Protein AF-A0A0L7LAL4-F1 (afdb_monomer_lite)

pLDDT: mean 75.75, std 16.17, range [35.06, 94.12]

Organism: Operophtera brumata (NCBI:txid104452)

Radius of gyration: 21.45 Å; chains: 1; bounding box: 43×40×58 Å

Structure (mmCIF, N/CA/C/O backbone):
data_AF-A0A0L7LAL4-F1
#
_entry.id   AF-A0A0L7LAL4-F1
#
loop_
_atom_site.group_PDB
_atom_site.id
_atom_site.type_symbol
_atom_site.label_atom_id
_atom_site.label_alt_id
_atom_site.label_comp_id
_atom_site.label_asym_id
_atom_site.label_entity_id
_atom_site.label_seq_id
_atom_site.pdbx_PDB_ins_code
_atom_site.Cartn_x
_atom_site.Cartn_y
_atom_site.Cartn_z
_atom_site.occupancy
_atom_site.B_iso_or_equiv
_atom_site.auth_seq_id
_atom_site.auth_comp_id
_atom_site.auth_asym_id
_atom_site.auth_atom_id
_atom_site.pdbx_PDB_model_num
ATOM 1 N N . ALA A 1 1 ? -0.059 30.138 5.149 1.00 42.84 1 ALA A N 1
ATOM 2 C CA . ALA A 1 1 ? -0.651 28.802 5.366 1.00 42.84 1 ALA A CA 1
ATOM 3 C C . ALA A 1 1 ? -2.162 28.958 5.510 1.00 42.84 1 ALA A C 1
ATOM 5 O O . ALA A 1 1 ? -2.565 29.966 6.084 1.00 42.84 1 ALA A O 1
ATOM 6 N N . PRO A 1 2 ? -2.999 28.049 4.980 1.00 49.19 2 PRO A N 1
ATOM 7 C CA . PRO A 1 2 ? -4.432 28.090 5.252 1.00 49.19 2 PRO A CA 1
ATOM 8 C C . PRO A 1 2 ? -4.665 27.896 6.756 1.00 49.19 2 PRO A C 1
ATOM 10 O O . PRO A 1 2 ? -4.137 26.964 7.357 1.00 49.19 2 PRO A O 1
ATOM 13 N N . GLN A 1 3 ? -5.411 28.811 7.370 1.00 56.75 3 GLN A N 1
ATOM 14 C CA . GLN A 1 3 ? -5.702 28.790 8.800 1.00 56.75 3 GLN A CA 1
ATOM 15 C C . GLN A 1 3 ? -6.840 27.792 9.049 1.00 56.75 3 GLN A C 1
ATOM 17 O O . GLN A 1 3 ? -7.908 27.892 8.437 1.00 56.75 3 GLN A O 1
ATOM 22 N N . LEU A 1 4 ? -6.584 26.775 9.874 1.00 59.97 4 LEU A N 1
ATOM 23 C CA . LEU A 1 4 ? -7.596 25.785 10.240 1.00 59.97 4 LEU A CA 1
ATOM 24 C C . LEU A 1 4 ? -8.678 26.461 11.100 1.00 59.97 4 LEU A C 1
ATOM 26 O O . LEU A 1 4 ? -8.316 27.213 12.008 1.00 59.97 4 LEU A O 1
ATOM 30 N N . PRO A 1 5 ? -9.979 26.191 10.873 1.00 69.62 5 PRO A N 1
ATOM 31 C CA . PRO A 1 5 ? -11.055 26.678 11.733 1.00 69.62 5 PRO A CA 1
ATOM 32 C C . PRO A 1 5 ? -11.118 25.807 12.994 1.00 69.62 5 PRO A C 1
ATOM 34 O O . PRO A 1 5 ? -12.063 25.054 13.216 1.00 69.62 5 PRO A O 1
ATOM 37 N N . PHE A 1 6 ? -10.039 25.839 13.776 1.00 74.31 6 PHE A N 1
ATOM 38 C CA . PHE A 1 6 ? -9.819 24.954 14.919 1.00 74.31 6 PHE A CA 1
ATOM 39 C C . PHE A 1 6 ? -10.959 25.074 15.940 1.00 74.31 6 PHE A C 1
ATOM 41 O O . PHE A 1 6 ? -11.450 24.067 16.445 1.00 74.31 6 PHE A O 1
ATOM 48 N N . GLU A 1 7 ? -11.449 26.298 16.13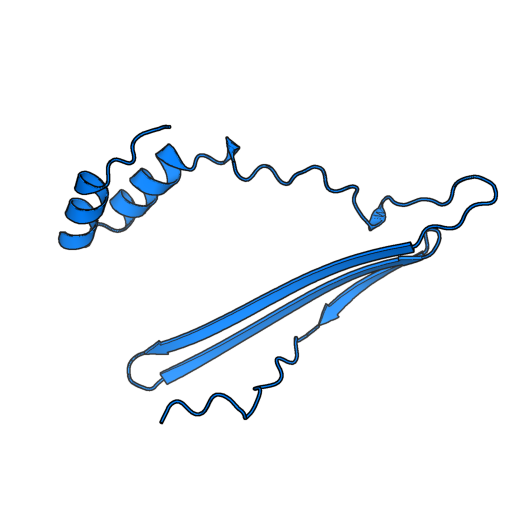4 1.00 82.81 7 GLU A N 1
ATOM 49 C CA . GLU A 1 7 ? -12.594 26.611 16.991 1.00 82.81 7 GLU A CA 1
ATOM 50 C C . GLU A 1 7 ? -13.889 25.929 16.524 1.00 82.81 7 GLU A C 1
ATOM 52 O O . GLU A 1 7 ? -14.612 25.349 17.332 1.00 82.81 7 GLU A O 1
ATOM 57 N N . ASP A 1 8 ? -14.162 25.904 15.216 1.00 80.75 8 ASP A N 1
ATOM 58 C CA . ASP A 1 8 ? -15.388 25.302 14.675 1.00 80.75 8 ASP A CA 1
ATOM 59 C C . ASP A 1 8 ? -15.365 23.770 14.754 1.00 80.75 8 ASP A C 1
ATOM 61 O O . ASP A 1 8 ? -16.408 23.132 14.926 1.00 80.75 8 ASP A O 1
ATOM 65 N N . ILE A 1 9 ? -14.172 23.174 14.648 1.00 81.25 9 ILE A N 1
ATOM 66 C CA . ILE A 1 9 ? -13.963 21.730 14.806 1.00 81.25 9 ILE A CA 1
ATOM 67 C C . ILE A 1 9 ? -14.175 21.331 16.270 1.00 81.25 9 ILE A C 1
ATOM 69 O O . ILE A 1 9 ? -14.914 20.383 16.541 1.00 81.25 9 ILE A O 1
ATOM 73 N N . ILE A 1 10 ? -13.580 22.074 17.212 1.00 83.69 10 ILE A N 1
ATOM 74 C CA . ILE A 1 10 ? -13.742 21.834 18.653 1.00 83.69 10 ILE A CA 1
ATOM 75 C C . ILE A 1 10 ? -15.208 22.011 19.063 1.00 83.69 10 ILE A C 1
ATOM 77 O O . ILE A 1 10 ? -15.760 21.161 19.761 1.00 83.69 10 ILE A O 1
ATOM 81 N N . ALA A 1 11 ? -15.872 23.067 18.586 1.00 89.25 11 ALA A N 1
ATOM 82 C CA . ALA A 1 11 ? -17.282 23.305 18.872 1.00 89.25 11 ALA A CA 1
ATOM 83 C C . ALA A 1 11 ? -18.181 22.172 18.347 1.00 89.25 11 ALA A C 1
ATOM 85 O O . ALA A 1 11 ? -19.078 21.717 19.057 1.00 89.25 11 ALA A O 1
ATOM 86 N N . ALA A 1 12 ? -17.936 21.674 17.130 1.00 85.88 12 ALA A N 1
ATOM 87 C CA . ALA A 1 12 ? -18.694 20.554 16.570 1.00 85.88 12 ALA A CA 1
ATOM 88 C C . ALA A 1 12 ? -18.452 19.237 17.330 1.00 85.88 12 ALA A C 1
ATOM 90 O O . ALA A 1 12 ? -19.408 18.498 17.571 1.00 85.88 12 ALA A O 1
ATOM 91 N N . ALA A 1 13 ? -17.212 18.973 17.755 1.00 85.88 13 ALA A N 1
ATOM 92 C CA . ALA A 1 13 ? -16.858 17.791 18.540 1.00 85.88 13 ALA A CA 1
ATOM 93 C C . ALA A 1 13 ? -17.502 17.809 19.937 1.00 85.88 13 ALA A C 1
ATOM 95 O O . ALA A 1 13 ? -18.078 16.809 20.359 1.00 85.88 13 ALA A O 1
ATOM 96 N N . ASN A 1 14 ? -17.496 18.962 20.614 1.00 90.19 14 ASN A N 1
ATOM 97 C CA . ASN A 1 14 ? -18.145 19.131 21.920 1.00 90.19 14 ASN A CA 1
ATOM 98 C C . ASN A 1 14 ? -19.668 18.927 21.863 1.00 90.19 14 ASN A C 1
ATOM 100 O O . ASN A 1 14 ? -20.279 18.542 22.855 1.00 90.19 14 ASN A O 1
ATOM 104 N N . LEU A 1 15 ? -20.279 19.163 20.699 1.00 91.69 15 LEU A N 1
ATOM 105 C CA . LEU A 1 15 ? -21.700 18.919 20.441 1.00 91.69 15 LEU A CA 1
ATOM 106 C C . LEU A 1 15 ? -21.987 17.504 19.901 1.00 91.69 15 LEU A C 1
ATOM 108 O O . LEU A 1 15 ? -23.134 17.203 19.578 1.00 91.69 15 LEU A O 1
ATOM 112 N N . GLY A 1 16 ? -20.970 16.645 19.763 1.00 86.81 16 GLY A N 1
ATOM 113 C CA . GLY A 1 16 ? -21.103 15.287 19.223 1.00 86.81 16 GLY A CA 1
ATOM 114 C C . GLY A 1 16 ? -21.453 15.224 17.730 1.00 86.81 16 GLY A C 1
ATOM 115 O O . GLY A 1 16 ? -21.867 14.177 17.237 1.00 86.81 16 GLY A O 1
ATOM 116 N N . ASN A 1 17 ? -21.310 16.330 16.995 1.00 86.56 17 ASN A N 1
ATOM 117 C CA . ASN A 1 17 ? -21.683 16.423 15.586 1.00 86.56 17 ASN A CA 1
ATOM 118 C C . ASN A 1 17 ? -20.519 15.986 14.681 1.00 86.56 17 ASN A C 1
ATOM 120 O O . ASN A 1 17 ? -19.824 16.807 14.074 1.00 86.56 17 ASN A O 1
ATOM 124 N N . TRP A 1 18 ? -20.301 14.672 14.617 1.00 81.06 18 TRP A N 1
ATOM 125 C CA . TRP A 1 18 ? -19.185 14.060 13.889 1.00 81.06 18 TRP A CA 1
ATOM 126 C C . TRP A 1 18 ? -19.261 14.248 12.370 1.00 81.06 18 TRP A C 1
ATOM 128 O O . TRP A 1 18 ? -18.222 14.427 11.737 1.00 81.06 18 TRP A O 1
ATOM 138 N N . ASP A 1 19 ? -20.463 14.321 11.794 1.00 79.81 19 ASP A N 1
ATOM 139 C CA . ASP A 1 19 ? -20.646 14.618 10.366 1.00 79.81 19 ASP A CA 1
ATOM 140 C C . ASP A 1 19 ? -20.113 16.015 10.018 1.00 79.81 19 ASP A C 1
ATOM 142 O O . ASP A 1 19 ? -19.417 16.212 9.016 1.00 79.81 19 ASP A O 1
ATOM 146 N N . LYS A 1 20 ? -20.366 16.997 10.892 1.00 83.25 20 LYS A N 1
ATOM 147 C CA . LYS A 1 20 ? -19.842 18.358 10.740 1.00 83.25 20 LYS A CA 1
ATOM 148 C C . LYS A 1 20 ? -18.328 18.413 10.939 1.00 83.25 20 LYS A C 1
ATOM 150 O O . LYS A 1 20 ? -17.656 19.105 10.177 1.00 83.25 20 LYS A O 1
ATOM 155 N N . VAL A 1 21 ? -17.782 17.664 11.901 1.00 80.56 21 VAL A N 1
ATOM 156 C CA . VAL A 1 21 ? -16.324 17.523 12.087 1.00 80.56 21 VAL A CA 1
ATOM 157 C C . VAL A 1 21 ? -15.677 16.974 10.812 1.00 80.56 21 VAL A C 1
ATOM 159 O O . VAL A 1 21 ? -14.745 17.582 10.281 1.00 80.56 21 VAL A O 1
ATOM 162 N N . GLN A 1 22 ? -16.219 15.884 10.266 1.00 78.00 22 GLN A N 1
ATOM 163 C CA . GLN A 1 22 ? -15.713 15.250 9.050 1.00 78.00 22 GLN A CA 1
ATOM 164 C C . GLN A 1 22 ? -15.792 16.190 7.844 1.00 78.00 22 GLN A C 1
ATOM 166 O O . GLN A 1 22 ? -14.843 16.273 7.063 1.00 78.00 22 GLN A O 1
ATOM 171 N N . SER A 1 23 ? -16.885 16.944 7.703 1.00 80.69 23 SER A N 1
ATOM 172 C CA . SER A 1 23 ? -17.039 17.943 6.642 1.00 80.69 23 SER A CA 1
ATOM 173 C C . SER A 1 23 ? -16.023 19.085 6.768 1.00 80.69 23 SER A C 1
ATOM 175 O O . SER A 1 23 ? -15.441 19.504 5.766 1.00 80.69 23 SER A O 1
ATOM 177 N N . LEU A 1 24 ? -15.784 19.600 7.979 1.00 81.75 24 LEU A N 1
ATOM 178 C CA . LEU A 1 24 ? -14.830 20.689 8.221 1.00 81.75 24 LEU A CA 1
ATOM 179 C C . LEU A 1 24 ? -13.394 20.252 7.917 1.00 81.75 24 LEU A C 1
ATOM 181 O O . LEU A 1 24 ? -12.664 20.986 7.250 1.00 81.75 24 LEU A O 1
ATOM 185 N N . LEU A 1 25 ? -13.023 19.034 8.316 1.00 78.62 25 LEU A N 1
ATOM 186 C CA . LEU A 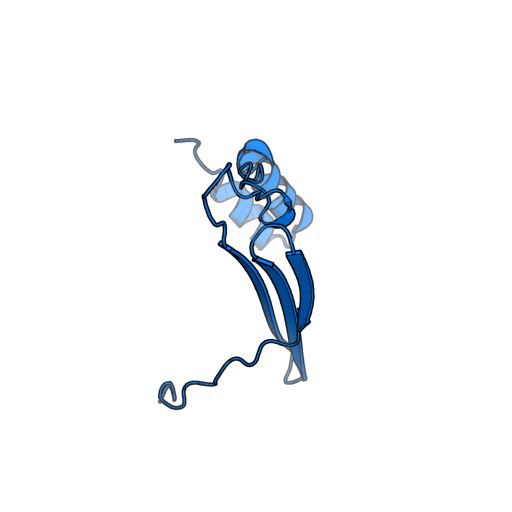1 25 ? -11.733 18.436 7.976 1.00 78.62 25 LEU A CA 1
ATOM 187 C C . LEU A 1 25 ? -11.615 18.213 6.461 1.00 78.62 25 LEU A C 1
ATOM 189 O O . LEU A 1 25 ? -10.683 18.711 5.832 1.00 78.62 25 LEU A O 1
ATOM 193 N N . SER A 1 26 ? -12.595 17.553 5.843 1.00 71.94 26 SER A N 1
ATOM 194 C CA . SER A 1 26 ? -12.559 17.198 4.415 1.00 71.94 26 SER A CA 1
ATOM 195 C C . SER A 1 26 ? -12.588 18.417 3.486 1.00 71.94 26 SER A C 1
ATOM 197 O O . SER A 1 26 ? -11.961 18.399 2.432 1.00 71.94 26 SER A O 1
ATOM 199 N N . SER A 1 27 ? -13.269 19.501 3.873 1.00 69.31 27 SER A N 1
ATOM 200 C CA . SER A 1 27 ? -13.325 20.744 3.085 1.00 69.31 27 SER A CA 1
ATOM 201 C C . SER A 1 27 ? -11.989 21.497 3.026 1.00 69.31 27 SER A C 1
ATOM 203 O O . SER A 1 27 ? -11.753 22.259 2.089 1.00 69.31 27 SER A O 1
ATOM 205 N N . LYS A 1 28 ? -11.100 21.285 4.009 1.00 61.44 28 LYS A N 1
ATOM 206 C CA . LYS A 1 28 ? -9.757 21.890 4.069 1.00 61.44 28 LYS A CA 1
ATOM 207 C C . LYS A 1 28 ? -8.662 20.936 3.603 1.00 61.44 28 LYS A C 1
ATOM 209 O O . LYS A 1 28 ? -7.716 21.381 2.962 1.00 61.44 28 LYS A O 1
ATOM 214 N N . PHE A 1 29 ? -8.821 19.641 3.864 1.00 62.34 29 PHE A N 1
ATOM 215 C CA . PHE A 1 29 ? -7.962 18.567 3.361 1.00 62.34 29 PHE A CA 1
ATOM 216 C C . PHE A 1 29 ? -8.495 17.964 2.063 1.00 62.34 29 PHE A C 1
ATOM 218 O O . PHE A 1 29 ? -8.306 16.770 1.831 1.00 62.34 29 PHE A O 1
ATOM 225 N N . GLY A 1 30 ? -9.173 18.774 1.236 1.00 51.94 30 GLY A N 1
ATOM 226 C CA . GLY A 1 30 ? -9.713 18.338 -0.047 1.00 51.94 30 GLY A CA 1
ATOM 227 C C . GLY A 1 30 ? -8.712 17.436 -0.765 1.00 51.94 30 GLY A C 1
ATOM 228 O O . GLY A 1 30 ? -7.501 17.659 -0.696 1.00 51.94 30 GLY A O 1
ATOM 229 N N . THR A 1 31 ? -9.224 16.408 -1.437 1.00 53.47 31 THR A N 1
ATOM 230 C CA . THR A 1 31 ? -8.483 15.333 -2.128 1.00 53.47 31 THR A CA 1
ATOM 231 C C . THR A 1 31 ? -7.351 15.806 -3.058 1.00 53.47 31 THR A C 1
ATOM 233 O O . THR A 1 31 ? -6.561 14.995 -3.526 1.00 53.47 31 THR A O 1
ATOM 236 N N . ALA A 1 32 ? -7.211 17.114 -3.272 1.00 51.81 32 ALA A N 1
ATOM 237 C CA . ALA A 1 32 ? -6.070 17.797 -3.867 1.00 51.81 32 ALA A CA 1
ATOM 238 C C . ALA A 1 32 ? -4.708 17.552 -3.176 1.00 51.81 32 ALA A C 1
ATOM 240 O O . ALA A 1 32 ? -3.686 17.758 -3.819 1.00 51.81 32 ALA A O 1
ATOM 241 N N . GLY A 1 33 ? -4.660 17.119 -1.909 1.00 46.91 33 GLY A N 1
ATOM 242 C CA . GLY A 1 33 ? -3.398 16.778 -1.220 1.00 46.91 33 GLY A CA 1
ATOM 243 C C . GLY A 1 33 ? -3.083 15.280 -1.147 1.00 46.91 33 GLY A C 1
ATOM 244 O O . GLY A 1 33 ? -1.936 14.900 -0.936 1.00 46.91 33 GLY A O 1
ATOM 245 N N . TRP A 1 34 ? -4.095 14.438 -1.356 1.00 42.47 34 TRP A N 1
ATOM 246 C CA . TRP A 1 34 ? -3.978 12.980 -1.444 1.00 42.47 34 TRP A CA 1
ATOM 247 C C . TRP A 1 34 ? -4.172 12.529 -2.886 1.00 42.47 34 TRP A C 1
ATOM 249 O O . TRP A 1 34 ? -4.826 11.524 -3.161 1.00 42.47 34 TRP A O 1
ATOM 259 N N . GLN A 1 35 ? -3.622 13.285 -3.834 1.00 43.16 35 GLN A N 1
ATOM 260 C CA . GLN A 1 35 ? -3.370 12.689 -5.131 1.00 43.16 35 GLN A CA 1
ATOM 261 C C . GLN A 1 35 ? -2.329 11.602 -4.872 1.00 43.16 35 GLN A C 1
ATOM 263 O O . GLN A 1 35 ? -1.267 11.935 -4.335 1.00 43.16 35 GLN A O 1
ATOM 268 N N . PRO A 1 36 ? -2.599 10.318 -5.182 1.00 46.00 36 PRO A N 1
ATOM 269 C CA . PRO A 1 36 ? -1.508 9.373 -5.258 1.00 46.00 36 PRO A CA 1
ATOM 270 C C . PRO A 1 36 ? -0.494 10.030 -6.187 1.00 46.00 36 PRO A C 1
ATOM 272 O O . PRO A 1 36 ? -0.807 10.346 -7.339 1.00 46.00 36 PRO A O 1
ATOM 275 N N . VAL A 1 37 ? 0.697 10.313 -5.654 1.00 43.22 37 VAL A N 1
ATOM 276 C CA . VAL A 1 37 ? 1.861 10.611 -6.483 1.00 43.22 37 VAL A CA 1
ATOM 277 C C . VAL A 1 37 ? 1.809 9.558 -7.590 1.00 43.22 37 VAL A C 1
ATOM 279 O O . VAL A 1 37 ? 1.511 8.403 -7.256 1.00 43.22 37 VAL A O 1
ATOM 282 N N . PRO A 1 38 ? 2.010 9.883 -8.877 1.00 48.28 38 PRO A N 1
ATOM 283 C CA . PRO A 1 38 ? 2.222 8.852 -9.875 1.00 48.28 38 PRO A CA 1
ATOM 284 C C . PRO A 1 38 ? 3.548 8.170 -9.517 1.00 48.28 38 PRO A C 1
ATOM 286 O O . PRO A 1 38 ? 4.597 8.437 -10.090 1.00 48.28 38 PRO A O 1
ATOM 289 N N . LEU A 1 39 ? 3.505 7.333 -8.480 1.00 51.22 39 LEU A N 1
ATOM 290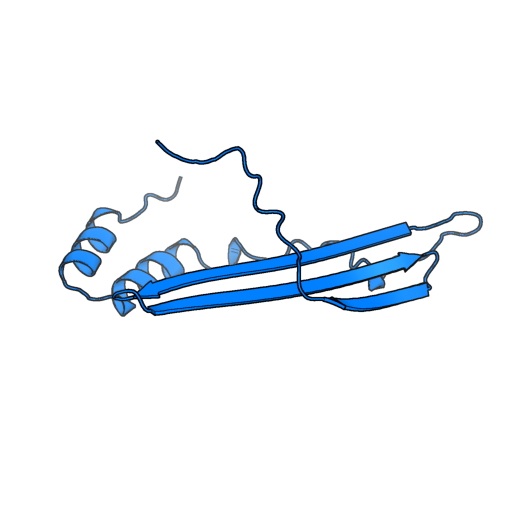 C CA . LEU A 1 39 ? 4.473 6.327 -8.147 1.00 51.22 39 LEU A CA 1
ATOM 291 C C . LEU A 1 39 ? 4.529 5.525 -9.429 1.00 51.22 39 LEU A C 1
ATOM 293 O O . LEU A 1 39 ? 3.506 4.979 -9.855 1.00 51.22 39 LEU A O 1
ATOM 297 N N . GLY A 1 40 ? 5.688 5.526 -10.088 1.00 60.91 40 GLY A N 1
ATOM 298 C CA . GLY A 1 40 ? 5.940 4.567 -11.148 1.00 60.91 40 GLY A CA 1
ATOM 299 C C . GLY A 1 40 ? 5.436 3.221 -10.646 1.00 60.91 40 GLY A C 1
ATOM 300 O O . GLY A 1 40 ? 5.857 2.746 -9.592 1.00 60.91 40 GLY A O 1
ATOM 301 N N . ASN A 1 41 ? 4.416 2.684 -11.311 1.00 77.75 41 ASN A N 1
ATOM 302 C CA . ASN A 1 41 ? 3.760 1.480 -10.839 1.00 77.75 41 ASN A CA 1
ATOM 303 C C . ASN A 1 41 ? 4.815 0.374 -10.903 1.00 77.75 41 ASN A C 1
ATOM 305 O O . ASN A 1 41 ? 5.379 0.156 -11.976 1.00 77.75 41 ASN A O 1
ATOM 309 N N . VAL A 1 42 ? 5.098 -0.313 -9.791 1.00 84.31 42 VAL A N 1
ATOM 310 C CA . VAL A 1 42 ? 6.085 -1.407 -9.771 1.00 84.31 42 VAL A CA 1
ATOM 311 C C . VAL A 1 42 ? 5.750 -2.444 -10.847 1.00 84.31 42 VAL A C 1
ATOM 313 O O . VAL A 1 42 ? 6.645 -2.929 -11.531 1.00 84.31 42 VAL A O 1
ATOM 316 N N . ARG A 1 43 ? 4.459 -2.669 -11.128 1.00 84.81 43 ARG A N 1
ATOM 317 C CA . ARG A 1 43 ? 3.979 -3.541 -12.216 1.00 84.81 43 ARG A CA 1
ATOM 318 C C . ARG A 1 43 ? 4.411 -3.080 -13.616 1.00 84.81 43 ARG A C 1
ATOM 320 O O . ARG A 1 43 ? 4.458 -3.878 -14.540 1.00 84.81 43 ARG A O 1
ATOM 327 N N . SER A 1 44 ? 4.686 -1.789 -13.790 1.00 84.56 44 SER A N 1
ATOM 328 C CA . SER A 1 44 ? 5.027 -1.163 -15.077 1.00 84.56 44 SER A CA 1
ATOM 329 C C . SER A 1 44 ? 6.528 -1.082 -15.361 1.00 84.56 44 SER A C 1
ATOM 331 O O . SER A 1 44 ? 6.909 -0.695 -16.466 1.00 84.56 44 SER A O 1
ATOM 333 N N . LEU A 1 45 ? 7.376 -1.453 -14.395 1.00 81.19 45 LEU A N 1
ATOM 334 C CA . LEU A 1 45 ? 8.823 -1.486 -14.577 1.00 81.19 45 LEU A CA 1
ATOM 335 C C . LEU A 1 45 ? 9.198 -2.494 -15.670 1.00 81.19 45 LEU A C 1
ATOM 337 O O . LEU A 1 45 ? 8.725 -3.631 -15.677 1.00 81.19 45 LEU A O 1
ATOM 341 N N . LYS A 1 46 ? 10.046 -2.054 -16.602 1.00 81.81 46 LYS A N 1
ATOM 342 C CA . LYS A 1 46 ? 10.576 -2.877 -17.690 1.00 81.81 46 LYS A CA 1
ATOM 343 C C . LYS A 1 46 ? 12.090 -2.711 -17.768 1.00 81.81 46 LYS A C 1
ATOM 345 O O . LYS A 1 46 ? 12.564 -1.577 -17.651 1.00 81.81 46 LYS A O 1
ATOM 350 N N . PRO A 1 47 ? 12.841 -3.797 -17.997 1.00 76.56 47 PRO A N 1
ATOM 351 C CA . PRO A 1 47 ? 14.265 -3.683 -18.249 1.00 76.56 47 PRO A CA 1
ATOM 352 C C . PRO A 1 47 ? 14.495 -2.923 -19.563 1.00 76.56 47 PRO A C 1
ATOM 354 O O . PRO A 1 47 ? 13.799 -3.129 -20.561 1.00 76.56 47 PRO A O 1
ATOM 357 N N . VAL A 1 48 ? 15.478 -2.024 -19.568 1.00 79.94 48 VAL A N 1
ATOM 358 C CA . VAL A 1 48 ? 16.005 -1.435 -20.808 1.00 79.94 48 VAL A CA 1
ATOM 359 C C . VAL A 1 48 ? 16.930 -2.440 -21.501 1.00 79.94 48 VAL A C 1
ATOM 361 O O . VAL A 1 48 ? 17.387 -3.399 -20.882 1.00 79.94 48 VAL A O 1
ATOM 364 N N . LYS A 1 49 ? 17.236 -2.250 -22.791 1.00 77.88 49 LYS A N 1
ATOM 365 C CA . LYS A 1 49 ? 18.121 -3.164 -23.537 1.00 77.88 49 LYS A CA 1
ATOM 366 C C . LYS A 1 49 ? 19.479 -3.306 -22.829 1.00 77.88 49 LYS A C 1
ATOM 368 O O . LYS A 1 49 ? 20.241 -2.346 -22.779 1.00 77.88 49 LYS A O 1
ATOM 373 N N . GLY A 1 50 ? 19.774 -4.508 -22.327 1.00 80.81 50 GLY A N 1
ATOM 374 C CA . GLY A 1 50 ? 21.007 -4.821 -21.590 1.00 80.81 50 GLY A CA 1
ATOM 375 C C . GLY A 1 50 ? 21.015 -4.398 -20.115 1.00 80.81 50 GLY A C 1
ATOM 376 O O . GLY A 1 50 ? 22.064 -4.478 -19.485 1.00 80.81 50 GLY A O 1
ATOM 377 N N . GLY A 1 51 ? 19.885 -3.937 -19.572 1.00 79.00 51 GLY A N 1
ATOM 378 C CA . GLY A 1 51 ? 19.722 -3.599 -18.158 1.00 79.00 51 GLY A CA 1
ATOM 379 C C . GLY A 1 51 ? 18.794 -4.572 -17.434 1.00 79.00 51 GLY A C 1
ATOM 380 O O . GLY A 1 51 ? 18.036 -5.302 -18.067 1.00 79.00 51 GLY A O 1
ATOM 381 N N . HIS A 1 52 ? 18.840 -4.523 -16.106 1.00 83.44 52 HIS A N 1
ATOM 382 C CA . HIS A 1 52 ? 17.930 -5.243 -15.219 1.00 83.44 52 HIS A CA 1
ATOM 383 C C . HIS A 1 52 ? 17.040 -4.253 -14.472 1.00 83.44 52 HIS A C 1
ATOM 385 O O . HIS A 1 52 ? 17.446 -3.112 -14.227 1.00 83.44 52 HIS A O 1
ATOM 391 N N . VAL A 1 53 ? 15.839 -4.678 -14.097 1.00 80.25 53 VAL A N 1
ATOM 392 C CA . VAL A 1 53 ? 14.949 -3.904 -13.238 1.00 80.25 53 VAL A CA 1
ATOM 393 C C . VAL A 1 53 ? 14.409 -4.776 -12.117 1.00 80.25 53 VAL A C 1
ATOM 395 O O . VAL A 1 53 ? 13.870 -5.853 -12.341 1.00 80.25 53 VAL A O 1
ATOM 398 N N . TYR A 1 54 ? 14.538 -4.278 -10.894 1.00 87.81 54 TYR A N 1
ATOM 399 C CA . TYR A 1 54 ? 13.886 -4.843 -9.726 1.00 87.81 54 TYR A CA 1
ATOM 400 C C . TYR A 1 54 ? 13.096 -3.738 -9.041 1.00 87.81 54 TYR A C 1
ATOM 402 O O . TYR A 1 54 ? 13.612 -2.637 -8.834 1.00 87.81 54 TYR A O 1
ATOM 410 N N . GLY A 1 55 ? 11.850 -4.026 -8.691 1.00 86.19 55 GLY A N 1
ATOM 411 C CA . GLY A 1 55 ? 11.026 -3.129 -7.900 1.00 86.19 55 GLY A CA 1
ATOM 412 C C . GLY A 1 55 ? 10.124 -3.900 -6.960 1.00 86.19 55 GLY A C 1
ATOM 413 O O . GLY A 1 55 ? 9.603 -4.959 -7.302 1.00 86.19 55 GLY A O 1
ATOM 414 N N . GLU A 1 56 ? 9.917 -3.334 -5.781 1.00 89.88 56 GLU A N 1
ATOM 415 C CA . GLU A 1 56 ? 9.083 -3.915 -4.743 1.00 89.88 56 GLU A CA 1
ATOM 416 C C . GLU A 1 56 ? 8.190 -2.830 -4.150 1.00 89.88 56 GLU A C 1
ATOM 418 O O . GLU A 1 56 ? 8.627 -1.703 -3.911 1.00 89.88 56 GLU A O 1
ATOM 423 N N . SER A 1 57 ? 6.921 -3.164 -3.945 1.00 89.94 57 SER A N 1
ATOM 424 C CA . SER A 1 57 ? 5.962 -2.326 -3.237 1.00 89.94 57 SER A CA 1
ATOM 425 C C . SER A 1 57 ? 5.228 -3.183 -2.223 1.00 89.94 57 SER A C 1
ATOM 427 O O . SER A 1 57 ? 4.733 -4.260 -2.552 1.00 89.94 57 SER A O 1
ATOM 429 N N . GLU A 1 58 ? 5.169 -2.696 -0.992 1.00 90.75 58 GLU A N 1
ATOM 430 C CA . GLU A 1 58 ? 4.492 -3.358 0.111 1.00 90.75 58 GLU A CA 1
ATOM 431 C C . GLU A 1 58 ? 3.608 -2.343 0.837 1.00 90.75 58 GLU A C 1
ATOM 433 O O . GLU A 1 58 ? 4.020 -1.210 1.095 1.00 90.75 58 GLU A O 1
ATOM 438 N N . TYR A 1 59 ? 2.382 -2.750 1.151 1.00 85.00 59 TYR A N 1
ATOM 439 C CA . TYR A 1 59 ? 1.458 -2.001 1.991 1.00 85.00 59 TYR A CA 1
ATOM 440 C C . TYR A 1 59 ? 0.914 -2.923 3.073 1.00 85.00 59 TYR A C 1
ATOM 442 O O . TYR A 1 59 ? 0.448 -4.018 2.775 1.00 85.00 59 TYR A O 1
ATOM 450 N N . THR A 1 60 ? 0.934 -2.470 4.323 1.00 88.38 60 THR A N 1
ATOM 451 C CA . THR A 1 60 ? 0.401 -3.207 5.473 1.00 88.38 60 THR A CA 1
ATOM 452 C C . THR A 1 60 ? -0.461 -2.297 6.327 1.00 88.38 60 THR A C 1
ATOM 454 O O . THR A 1 60 ? -0.100 -1.139 6.538 1.00 88.38 60 THR A O 1
ATOM 457 N N . PHE A 1 61 ? -1.542 -2.831 6.892 1.00 85.75 61 PHE A N 1
ATOM 458 C CA . PHE A 1 61 ? -2.290 -2.160 7.950 1.00 85.75 61 PHE A CA 1
ATOM 459 C C . PHE A 1 61 ? -2.489 -3.073 9.159 1.00 85.75 61 PHE A C 1
ATOM 461 O O . PHE A 1 61 ? -2.590 -4.298 9.041 1.00 85.75 61 PHE A O 1
ATOM 468 N N . GLN A 1 62 ? -2.580 -2.440 10.325 1.00 86.50 62 GLN A N 1
ATOM 469 C CA . GLN A 1 62 ? 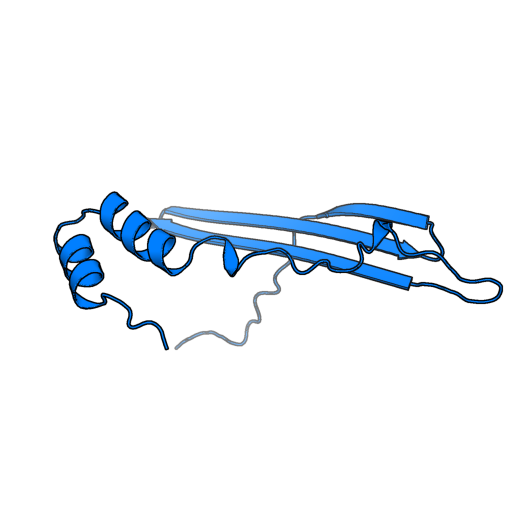-2.991 -3.055 11.577 1.00 86.50 62 GLN A CA 1
ATOM 470 C C . GLN A 1 62 ? -3.981 -2.120 12.261 1.00 86.50 62 GLN A C 1
ATOM 472 O O . GLN A 1 62 ? -3.757 -0.913 12.340 1.00 86.50 62 GLN A O 1
ATOM 477 N N . SER A 1 63 ? -5.077 -2.683 12.748 1.00 79.38 63 SER A N 1
ATOM 478 C CA . SER A 1 63 ? -6.079 -1.990 13.541 1.00 79.38 63 SER A CA 1
ATOM 479 C C . SER A 1 63 ? -6.350 -2.800 14.798 1.00 79.38 63 SER A C 1
ATOM 481 O O . SER A 1 63 ? -6.538 -4.015 14.738 1.00 79.38 63 SER A O 1
ATOM 483 N N . SER A 1 64 ? -6.344 -2.119 15.936 1.00 82.88 64 SER A N 1
ATOM 484 C CA . SER A 1 64 ? -6.666 -2.689 17.236 1.00 82.88 64 SER A CA 1
ATOM 485 C C . SER A 1 64 ? -7.681 -1.782 17.918 1.00 82.88 64 SER A C 1
ATOM 487 O O . SER A 1 64 ? -7.540 -0.558 17.886 1.00 82.88 64 SER A O 1
ATOM 489 N N . SER A 1 65 ? -8.714 -2.375 18.510 1.00 78.06 65 SER A N 1
ATOM 490 C CA . SER A 1 65 ? -9.723 -1.665 19.294 1.00 78.06 65 SER A CA 1
ATOM 491 C C . SER A 1 65 ? -9.993 -2.415 20.589 1.00 78.06 65 SER A C 1
ATOM 493 O O . SER A 1 65 ? -10.035 -3.646 20.594 1.00 78.06 65 SER A O 1
ATOM 495 N N . ASP A 1 66 ? -10.173 -1.661 21.672 1.00 84.50 66 ASP A N 1
ATOM 496 C CA . ASP A 1 66 ? -10.660 -2.148 22.959 1.00 84.50 66 ASP A CA 1
ATOM 497 C C . ASP A 1 66 ? -11.896 -1.325 23.332 1.00 84.50 66 ASP A C 1
ATOM 499 O O . ASP A 1 66 ? -11.807 -0.115 23.556 1.00 84.50 66 ASP A O 1
ATOM 503 N N . GLN A 1 67 ? -13.059 -1.973 23.347 1.00 75.75 67 GLN A N 1
ATOM 504 C CA . GLN A 1 67 ? -14.293 -1.388 23.862 1.00 75.75 67 GLN A CA 1
ATOM 505 C C . GLN A 1 67 ? -14.787 -2.235 25.027 1.00 75.75 67 GLN A C 1
ATOM 507 O O . GLN A 1 67 ? -15.218 -3.373 24.848 1.00 75.75 67 GLN A O 1
ATOM 512 N N . ASN A 1 68 ? -14.732 -1.668 26.234 1.00 80.88 68 ASN A N 1
ATOM 513 C CA . ASN A 1 68 ? -15.178 -2.313 27.471 1.00 80.88 68 ASN A CA 1
ATOM 514 C C . ASN A 1 68 ? -14.560 -3.709 27.700 1.00 80.88 68 ASN A C 1
ATOM 516 O O . ASN A 1 68 ? -15.236 -4.617 28.185 1.00 80.88 68 ASN A O 1
ATOM 520 N N . GLY A 1 69 ? -13.286 -3.901 27.344 1.00 83.81 69 GLY A N 1
ATOM 521 C CA . GLY A 1 69 ? -12.575 -5.171 27.504 1.00 83.81 69 GLY A CA 1
ATOM 522 C C . GLY A 1 69 ? -12.777 -6.161 26.356 1.00 83.81 69 GLY A C 1
ATOM 523 O O . GLY A 1 69 ? -12.162 -7.230 26.367 1.00 83.81 69 GLY A O 1
ATOM 524 N N . GLN A 1 70 ? -13.594 -5.832 25.348 1.00 78.88 70 GLN A N 1
ATOM 525 C CA . GLN A 1 70 ? -13.631 -6.581 24.096 1.00 78.88 70 GLN A CA 1
ATOM 526 C C . GLN A 1 70 ? -12.553 -6.062 23.155 1.00 78.88 70 GLN A C 1
ATOM 528 O O . GLN A 1 70 ? -12.608 -4.924 22.690 1.00 78.88 70 GLN A O 1
ATOM 533 N N . LYS A 1 71 ? -11.580 -6.929 22.872 1.00 86.06 71 LYS A N 1
ATOM 534 C CA . LYS A 1 71 ? -10.467 -6.632 21.976 1.00 86.06 71 LYS A CA 1
ATOM 535 C C . LYS A 1 71 ? -10.753 -7.166 20.583 1.00 86.06 71 LYS A C 1
ATOM 537 O O . LYS A 1 71 ? -11.020 -8.356 20.421 1.00 86.06 71 LYS A O 1
ATOM 542 N N . THR A 1 72 ? -10.638 -6.305 19.581 1.00 82.38 72 THR A N 1
ATOM 543 C CA . THR A 1 72 ? -10.651 -6.702 18.171 1.00 82.38 72 THR A CA 1
ATOM 544 C C . THR A 1 72 ? -9.344 -6.301 17.521 1.00 82.38 72 THR A C 1
ATOM 546 O O . THR A 1 72 ? -8.949 -5.140 17.602 1.00 82.38 72 THR A O 1
ATOM 549 N N . GLU A 1 73 ? -8.709 -7.249 16.844 1.00 84.06 73 GLU A N 1
ATOM 550 C CA . GLU A 1 73 ? -7.504 -7.010 16.061 1.00 84.06 73 GLU A CA 1
ATOM 551 C C . GLU A 1 73 ? -7.751 -7.408 14.606 1.00 84.06 73 GLU A C 1
ATOM 553 O O . GLU A 1 73 ? -8.312 -8.468 14.315 1.00 84.06 73 GLU A O 1
ATOM 558 N N . GLN A 1 74 ? -7.342 -6.540 13.688 1.00 83.56 74 GLN A N 1
ATOM 559 C CA . GLN A 1 74 ? -7.408 -6.763 12.251 1.00 83.56 74 GLN A CA 1
ATOM 560 C C . GLN A 1 74 ? -6.083 -6.363 11.619 1.00 83.56 74 GLN A C 1
ATOM 562 O O . GLN A 1 74 ? -5.512 -5.324 11.946 1.00 83.56 74 GLN A O 1
ATOM 567 N N . SER A 1 75 ? -5.600 -7.175 10.686 1.00 86.81 75 SER A N 1
ATOM 568 C CA . SER A 1 75 ? -4.410 -6.854 9.911 1.00 86.81 75 SER A CA 1
ATOM 569 C C . SER A 1 75 ? -4.463 -7.482 8.527 1.00 86.81 75 SER A C 1
ATOM 571 O O . SER A 1 75 ? -5.029 -8.564 8.337 1.00 86.81 75 SER A O 1
ATOM 573 N N . ALA A 1 76 ? -3.855 -6.799 7.563 1.00 87.56 76 ALA A N 1
ATOM 574 C CA . ALA A 1 76 ? -3.589 -7.340 6.239 1.00 87.56 76 ALA A CA 1
ATOM 575 C C . ALA A 1 76 ? -2.383 -6.641 5.613 1.00 87.56 76 ALA A C 1
ATOM 577 O O . ALA A 1 76 ? -2.000 -5.536 6.006 1.00 87.56 76 ALA A O 1
ATOM 578 N N . GLY A 1 77 ? -1.793 -7.305 4.632 1.00 91.12 77 GLY A N 1
ATOM 579 C CA . GLY A 1 77 ? -0.700 -6.800 3.829 1.00 91.12 77 GLY A CA 1
ATOM 580 C C . GLY A 1 77 ? -0.878 -7.197 2.373 1.00 91.12 77 GLY A C 1
ATOM 581 O O . GLY A 1 77 ? -1.470 -8.233 2.076 1.00 91.12 77 GLY A O 1
ATOM 582 N N . HIS A 1 78 ? -0.353 -6.368 1.484 1.00 91.94 78 HIS A N 1
ATOM 583 C CA . HIS A 1 78 ? -0.331 -6.572 0.047 1.00 91.94 78 HIS A CA 1
ATOM 584 C C . HIS A 1 78 ? 1.075 -6.286 -0.470 1.00 91.94 78 HIS A C 1
ATOM 586 O O . HIS A 1 78 ? 1.684 -5.282 -0.087 1.00 91.94 78 HIS A O 1
ATOM 592 N N . LYS A 1 79 ? 1.593 -7.166 -1.326 1.00 92.50 79 LYS A N 1
ATOM 593 C CA . LYS A 1 79 ? 2.955 -7.079 -1.848 1.00 92.50 79 LYS A CA 1
ATOM 594 C C . LYS A 1 79 ? 2.993 -7.305 -3.350 1.00 92.50 79 LYS A C 1
ATOM 596 O O . LYS A 1 79 ? 2.379 -8.240 -3.857 1.00 92.50 79 LYS A O 1
ATOM 601 N N . ILE A 1 80 ? 3.770 -6.471 -4.034 1.00 93.00 80 ILE A N 1
ATOM 602 C CA . ILE A 1 80 ? 4.061 -6.556 -5.464 1.00 93.00 80 ILE A CA 1
ATOM 603 C C . ILE A 1 80 ? 5.577 -6.589 -5.634 1.00 93.00 80 ILE A C 1
ATOM 605 O O . ILE A 1 80 ? 6.276 -5.698 -5.156 1.00 93.00 80 ILE A O 1
ATOM 609 N N . ILE A 1 81 ? 6.077 -7.587 -6.353 1.00 92.50 81 ILE A N 1
ATOM 610 C CA . ILE A 1 81 ? 7.482 -7.725 -6.742 1.00 92.50 81 ILE A CA 1
ATOM 611 C C . ILE A 1 81 ? 7.527 -7.765 -8.267 1.00 92.50 81 ILE A C 1
ATOM 613 O O . ILE A 1 81 ? 6.835 -8.577 -8.870 1.00 92.50 81 ILE A O 1
ATOM 617 N N . ASN A 1 82 ? 8.337 -6.912 -8.887 1.00 92.69 82 ASN A N 1
ATOM 618 C CA . ASN A 1 82 ? 8.664 -6.972 -10.307 1.00 92.69 82 ASN A CA 1
ATOM 619 C C . ASN A 1 82 ? 10.156 -7.272 -10.452 1.00 92.69 82 ASN A C 1
ATOM 621 O O . ASN A 1 82 ? 10.988 -6.491 -9.990 1.00 92.69 82 ASN A O 1
ATOM 625 N N . ASN A 1 83 ? 10.471 -8.396 -11.086 1.00 91.50 83 ASN A N 1
ATOM 626 C CA . ASN A 1 83 ? 11.828 -8.807 -11.410 1.00 91.50 83 ASN A CA 1
ATOM 627 C C . ASN A 1 83 ? 11.956 -8.975 -12.927 1.00 91.50 83 ASN A C 1
ATOM 629 O O . ASN A 1 83 ? 11.441 -9.937 -13.490 1.00 91.50 83 ASN A O 1
ATOM 633 N N . ASP A 1 84 ? 12.604 -8.027 -13.598 1.00 87.56 84 ASP A N 1
ATOM 634 C CA . ASP A 1 84 ? 12.790 -8.012 -15.054 1.00 87.56 84 ASP A CA 1
ATOM 635 C C . ASP A 1 84 ? 11.484 -8.127 -15.871 1.00 87.56 84 ASP A C 1
ATOM 637 O O . ASP A 1 84 ? 11.470 -8.601 -17.007 1.00 87.56 84 ASP A O 1
ATOM 641 N N . GLY A 1 85 ? 10.370 -7.637 -15.321 1.00 85.25 85 GLY A N 1
ATOM 642 C CA . GLY A 1 85 ? 9.036 -7.726 -15.918 1.00 85.25 85 GLY A CA 1
ATOM 643 C C . GLY A 1 85 ? 8.225 -8.949 -15.478 1.00 85.25 85 GLY A C 1
ATOM 644 O O . GLY A 1 85 ? 7.043 -9.021 -15.815 1.00 85.25 85 GLY A O 1
ATOM 645 N N . ASP A 1 86 ? 8.808 -9.878 -14.714 1.00 91.38 86 ASP A N 1
ATOM 646 C CA . ASP A 1 86 ? 8.071 -10.937 -14.017 1.00 91.38 86 ASP A CA 1
ATOM 647 C C . ASP A 1 86 ? 7.443 -10.367 -12.742 1.00 91.38 86 ASP A C 1
ATOM 649 O O . ASP A 1 86 ? 8.148 -9.970 -11.808 1.00 91.38 86 ASP A O 1
ATOM 653 N N . VAL A 1 87 ? 6.112 -10.285 -12.717 1.00 92.81 87 VAL A N 1
ATOM 654 C CA . VAL A 1 87 ? 5.361 -9.646 -11.632 1.00 92.81 87 VAL A CA 1
ATOM 655 C C . VAL A 1 87 ? 4.715 -10.702 -10.742 1.00 92.81 87 VAL A C 1
ATOM 657 O O . VAL A 1 87 ? 3.885 -11.490 -11.192 1.00 92.81 87 VAL A O 1
ATOM 660 N N . LYS A 1 88 ? 5.046 -10.665 -9.449 1.00 93.69 88 LYS A N 1
ATOM 661 C CA . LYS A 1 88 ? 4.407 -11.452 -8.389 1.00 93.69 88 LYS A CA 1
ATOM 662 C C . LYS A 1 88 ? 3.614 -10.530 -7.483 1.00 93.69 88 LYS A C 1
ATOM 664 O O . LYS A 1 88 ? 4.154 -9.556 -6.967 1.00 93.69 88 LYS A O 1
ATOM 669 N N . GLU A 1 89 ? 2.351 -10.866 -7.272 1.00 94.12 89 GLU A N 1
ATOM 670 C CA . GLU A 1 89 ? 1.413 -10.084 -6.474 1.00 94.12 89 GLU A CA 1
ATOM 671 C C . GLU A 1 89 ? 0.675 -11.014 -5.514 1.00 94.12 89 GLU A C 1
ATOM 673 O O . GLU A 1 89 ? 0.157 -12.051 -5.934 1.00 94.12 89 GLU A O 1
ATOM 678 N N . PHE A 1 90 ? 0.689 -10.690 -4.221 1.00 93.19 90 PHE A N 1
ATOM 679 C CA . PHE A 1 90 ? 0.060 -11.524 -3.202 1.00 93.19 90 PHE A CA 1
ATOM 680 C C . PHE A 1 90 ? -0.33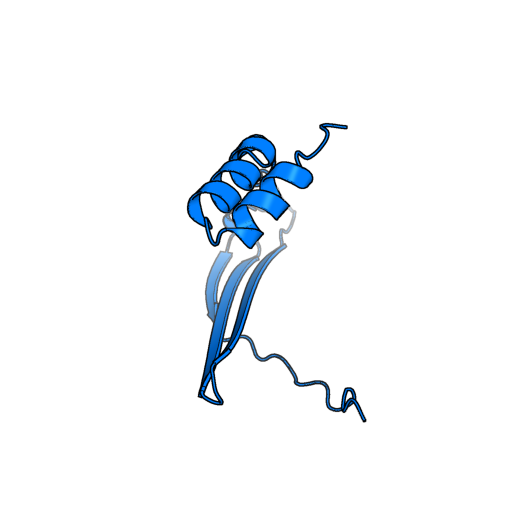0 -10.744 -1.949 1.00 93.19 90 PHE A C 1
ATOM 682 O O . PHE A 1 90 ? 0.331 -9.784 -1.546 1.00 93.19 90 PHE A O 1
ATOM 689 N N . ASP A 1 91 ? -1.382 -11.236 -1.301 1.00 92.69 91 ASP A N 1
ATOM 690 C CA . ASP A 1 91 ? -1.808 -10.781 0.015 1.00 92.69 91 ASP A CA 1
ATOM 691 C C . ASP A 1 91 ? -1.176 -11.646 1.108 1.00 92.69 91 ASP A C 1
ATOM 693 O O . ASP A 1 91 ? -0.950 -12.849 0.942 1.00 92.69 91 ASP A O 1
ATOM 697 N N . PHE A 1 92 ? -0.897 -11.039 2.255 1.00 90.31 92 PHE A N 1
ATOM 698 C CA . PHE A 1 92 ? -0.333 -11.727 3.408 1.00 90.31 92 PHE A CA 1
ATOM 699 C C . PHE A 1 92 ? -0.891 -11.167 4.716 1.00 90.31 92 PHE A C 1
ATOM 701 O O . PHE A 1 92 ? -1.414 -10.057 4.779 1.00 90.31 92 PHE A O 1
ATOM 708 N N . LYS A 1 93 ? -0.773 -11.944 5.797 1.00 89.12 93 LYS A N 1
ATOM 709 C CA . LYS A 1 93 ? -0.989 -11.428 7.151 1.00 89.12 93 LYS A CA 1
ATOM 710 C C . LYS A 1 93 ? 0.350 -10.954 7.719 1.00 89.12 93 LYS A C 1
ATOM 712 O O . LYS A 1 93 ? 1.232 -11.799 7.901 1.00 89.12 93 LYS A O 1
ATOM 717 N N . PRO A 1 94 ? 0.532 -9.651 7.985 1.00 85.44 94 PRO A N 1
ATOM 718 C CA . PRO A 1 94 ? 1.774 -9.145 8.550 1.00 85.44 94 PRO A CA 1
ATOM 719 C C . PRO A 1 94 ? 1.982 -9.708 9.958 1.00 85.44 94 PRO A C 1
ATOM 721 O O . PRO A 1 94 ? 1.055 -9.777 10.768 1.00 85.44 94 PRO A O 1
ATOM 724 N N . LYS A 1 95 ? 3.216 -10.129 10.243 1.00 80.62 95 LYS A N 1
ATOM 725 C CA . LYS A 1 95 ? 3.647 -10.511 11.587 1.00 80.62 95 LYS A CA 1
ATOM 726 C C . LYS A 1 95 ? 4.337 -9.303 12.201 1.00 80.62 95 LYS A C 1
ATOM 728 O O . LYS A 1 95 ? 5.483 -9.021 11.872 1.00 80.62 95 LYS A O 1
ATOM 733 N N . PHE A 1 96 ? 3.633 -8.586 13.065 1.00 68.06 96 PHE A N 1
ATOM 734 C CA . PHE A 1 96 ? 4.253 -7.539 13.865 1.00 68.06 96 PHE A CA 1
ATOM 735 C C . PHE A 1 96 ? 4.916 -8.219 15.057 1.00 68.06 96 PHE A C 1
ATOM 737 O O . PHE A 1 96 ? 4.232 -8.766 15.923 1.00 68.06 96 PHE A O 1
ATOM 744 N N . GLU A 1 97 ? 6.246 -8.260 15.077 1.00 60.59 97 GLU A N 1
ATOM 745 C CA . GLU A 1 97 ? 6.956 -8.698 16.272 1.00 60.59 97 GLU A CA 1
ATOM 746 C C . GLU A 1 97 ? 6.603 -7.731 17.405 1.00 60.59 97 GLU A C 1
ATOM 748 O O . GLU A 1 97 ? 6.931 -6.544 17.360 1.00 60.59 97 GLU A O 1
ATOM 753 N N . GLN A 1 98 ? 5.894 -8.228 18.422 1.00 52.28 98 GLN A N 1
ATOM 754 C CA . GLN A 1 98 ? 5.765 -7.517 19.686 1.00 52.28 98 GLN A CA 1
ATOM 755 C C . GLN A 1 98 ? 7.162 -7.439 20.284 1.00 52.28 98 GLN A C 1
ATOM 757 O O . GLN A 1 98 ? 7.641 -8.399 20.883 1.00 52.28 98 GLN A O 1
ATOM 762 N N . ASN A 1 99 ? 7.838 -6.315 20.071 1.00 42.81 99 ASN A N 1
ATOM 763 C CA . ASN A 1 99 ? 9.151 -6.088 20.638 1.00 42.81 99 ASN A CA 1
ATOM 764 C C . ASN A 1 99 ? 9.011 -6.148 22.176 1.00 42.81 99 ASN A C 1
ATOM 766 O O . ASN A 1 99 ? 8.338 -5.285 22.750 1.00 42.81 99 ASN A O 1
ATOM 770 N N . PRO A 1 100 ? 9.589 -7.148 22.873 1.00 49.50 100 PRO A N 1
ATOM 771 C CA . PRO A 1 100 ? 9.309 -7.401 24.291 1.00 49.50 100 PRO A CA 1
ATOM 772 C C . PRO A 1 100 ? 9.862 -6.318 25.236 1.00 49.50 100 PRO A C 1
ATOM 774 O O . PRO A 1 100 ? 9.687 -6.410 26.450 1.00 49.50 100 PRO A O 1
ATOM 777 N N . PHE A 1 101 ? 10.517 -5.286 24.697 1.00 47.47 101 PHE A N 1
ATOM 778 C CA . PHE A 1 101 ? 11.185 -4.229 25.454 1.00 47.47 101 PHE A CA 1
ATOM 779 C C . PHE A 1 101 ? 10.302 -3.030 25.824 1.00 47.47 101 PHE A C 1
ATOM 781 O O . PHE A 1 101 ? 10.742 -2.196 26.608 1.00 47.47 101 PHE A O 1
ATOM 788 N N . PHE A 1 102 ? 9.052 -2.954 25.357 1.00 47.47 102 PHE A N 1
ATOM 789 C CA . PHE A 1 102 ? 8.091 -1.952 25.841 1.00 47.47 102 PHE A CA 1
ATOM 790 C C . PHE A 1 102 ? 7.065 -2.583 26.788 1.00 47.47 102 PHE A C 1
ATOM 792 O O . PHE A 1 102 ? 5.868 -2.626 26.514 1.00 47.47 102 PHE A O 1
ATOM 799 N N . LYS A 1 103 ? 7.536 -3.051 27.949 1.00 35.06 103 LYS A N 1
ATOM 800 C CA . LYS A 1 103 ? 6.698 -3.028 29.152 1.00 35.06 103 LYS A CA 1
ATOM 801 C C . LYS A 1 103 ? 6.768 -1.609 29.709 1.00 35.06 103 LYS A C 1
ATOM 803 O O . LYS A 1 103 ? 7.775 -1.241 30.303 1.00 35.06 103 LYS A O 1
ATOM 808 N N . LEU A 1 104 ? 5.722 -0.815 29.487 1.00 43.06 104 LEU A N 1
ATOM 809 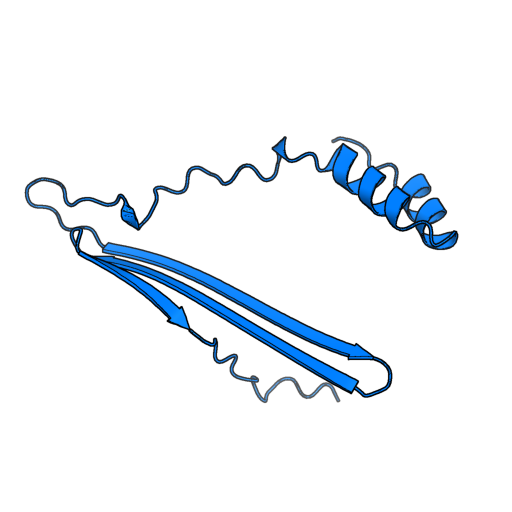C CA . LEU A 1 104 ? 5.489 0.380 30.296 1.00 43.06 104 LEU A CA 1
ATOM 810 C C . LEU A 1 104 ? 5.207 -0.102 31.726 1.00 43.06 104 LEU A C 1
ATOM 812 O O . LEU A 1 104 ? 4.170 -0.716 31.979 1.00 43.06 104 LEU A O 1
ATOM 816 N N . SER A 1 105 ? 6.198 0.079 32.600 1.00 43.34 105 SER A N 1
ATOM 817 C CA . SER A 1 105 ? 6.062 0.051 34.059 1.00 43.34 105 SER A CA 1
ATOM 818 C C . SER A 1 105 ? 5.383 1.315 34.557 1.00 43.34 105 SER A C 1
ATOM 820 O O . SER A 1 105 ? 5.759 2.384 34.021 1.00 43.34 105 SER A O 1
#

Sequence (105 aa):
APQLPFEDIIAAANLGNWDKVQSLLSSKFGTAGWQPVPLGNVRSLKPVKGGHVYGESEYTFQSSSDQNGQKTEQSAGHKIINNDGDVKEFDFKPKFEQNPFFKLS

Foldseek 3Di:
DPDQPVVQLVVCVVVVNVVSNCCSVCVVVPCVVVPPDVPVPQLNDAADVVGWDKDKDKDKDWDWDADPNDIDIDIKMWMWIATNNDIDIDIDGDDDPPPVPPPPD

Secondary structure (DSSP, 8-state):
-PPP-HHHHHHHHHTT-HHHHHHHHHHHS-TTS--------GGG----TT---EEEEEEEEEEEEEETTEEEEEEEEEEEEEETTEEEEEEE-------TT----